Protein AF-A0A8T6HQ27-F1 (afdb_monomer_lite)

pLDDT: mean 78.11, std 10.65, range [49.34, 91.81]

Structure (mmCIF, N/CA/C/O backbone):
data_AF-A0A8T6HQ27-F1
#
_entry.id   AF-A0A8T6HQ27-F1
#
loop_
_atom_site.group_PDB
_atom_site.id
_atom_site.type_symbol
_atom_site.label_atom_id
_atom_site.label_alt_id
_atom_site.label_comp_id
_atom_site.label_asym_id
_atom_site.label_entity_id
_atom_site.label_seq_id
_atom_site.pdbx_PDB_ins_code
_atom_site.Cartn_x
_atom_site.Cartn_y
_atom_site.Cartn_z
_atom_site.occupancy
_atom_site.B_iso_or_equiv
_atom_site.auth_seq_id
_atom_site.auth_comp_id
_atom_site.auth_asym_id
_atom_site.auth_atom_id
_atom_site.pdbx_PDB_model_num
ATOM 1 N N . MET A 1 1 ? -21.853 -9.079 -4.003 1.00 75.94 1 MET A N 1
ATOM 2 C CA . MET A 1 1 ? -21.116 -10.246 -4.544 1.00 75.94 1 MET A CA 1
ATOM 3 C C . MET A 1 1 ? -21.152 -10.271 -6.070 1.00 75.94 1 MET A C 1
ATOM 5 O O . MET A 1 1 ? -20.088 -10.185 -6.659 1.00 75.94 1 MET A O 1
ATOM 9 N N . LEU A 1 2 ? -22.326 -10.266 -6.717 1.00 83.88 2 LEU A N 1
ATOM 10 C CA . LEU A 1 2 ? -22.429 -10.225 -8.190 1.00 83.88 2 LEU A CA 1
ATOM 11 C C . LEU A 1 2 ? -21.686 -9.041 -8.836 1.00 83.88 2 LEU A C 1
ATOM 13 O O . LEU A 1 2 ? -20.855 -9.259 -9.707 1.00 83.88 2 LEU A O 1
ATOM 17 N N . ALA A 1 3 ? -21.894 -7.813 -8.348 1.00 82.94 3 ALA A N 1
ATOM 18 C CA . ALA A 1 3 ? -21.197 -6.628 -8.869 1.00 82.94 3 ALA A CA 1
ATOM 19 C C . ALA A 1 3 ? -19.661 -6.731 -8.783 1.00 82.94 3 ALA A C 1
ATOM 21 O O . ALA A 1 3 ? -18.954 -6.265 -9.669 1.00 82.94 3 ALA A O 1
ATOM 22 N N . PHE A 1 4 ? -19.146 -7.387 -7.740 1.00 85.06 4 PHE A N 1
ATOM 23 C CA . PHE A 1 4 ? -17.710 -7.594 -7.561 1.00 85.06 4 PHE A CA 1
ATOM 24 C C . PHE A 1 4 ? -17.155 -8.595 -8.581 1.00 85.06 4 PHE A C 1
ATOM 26 O O . PHE A 1 4 ? -16.134 -8.330 -9.205 1.00 85.06 4 PHE A O 1
ATOM 33 N N . ILE A 1 5 ? -17.860 -9.710 -8.799 1.00 91.00 5 ILE A N 1
ATOM 34 C CA . ILE A 1 5 ? -17.469 -10.730 -9.783 1.00 91.00 5 ILE A CA 1
ATOM 35 C C . ILE A 1 5 ? -17.500 -10.149 -11.199 1.00 91.00 5 ILE A C 1
ATOM 37 O O . ILE A 1 5 ? -16.541 -10.315 -11.948 1.00 91.00 5 ILE A O 1
ATOM 41 N N . VAL A 1 6 ? -18.569 -9.427 -11.546 1.00 91.50 6 VAL A N 1
ATOM 42 C CA . VAL A 1 6 ? -18.704 -8.778 -12.857 1.00 91.50 6 VAL A CA 1
ATOM 43 C C . VAL A 1 6 ? -17.615 -7.725 -13.056 1.00 91.50 6 VAL A C 1
ATOM 45 O O . VAL A 1 6 ? -16.996 -7.697 -14.114 1.00 91.50 6 VAL A O 1
ATOM 48 N N . GLY A 1 7 ? -17.322 -6.909 -12.038 1.00 86.62 7 GLY A N 1
ATOM 49 C CA . GLY A 1 7 ? -16.258 -5.905 -12.106 1.00 86.62 7 GLY A CA 1
ATOM 50 C C . GLY A 1 7 ? -14.871 -6.518 -12.303 1.00 86.62 7 GLY A C 1
ATOM 51 O O . GLY A 1 7 ? -14.097 -6.040 -13.130 1.00 86.62 7 GLY A O 1
ATOM 52 N N . ILE A 1 8 ? -14.575 -7.616 -11.604 1.00 89.06 8 ILE A N 1
ATOM 53 C CA . ILE A 1 8 ? -13.333 -8.370 -11.804 1.00 89.06 8 ILE A CA 1
ATOM 54 C C . ILE A 1 8 ? -13.265 -8.908 -13.232 1.00 89.06 8 ILE A C 1
ATOM 56 O O . ILE A 1 8 ? -12.286 -8.650 -13.927 1.00 89.06 8 ILE A O 1
ATOM 60 N N . ALA A 1 9 ? -14.300 -9.617 -13.687 1.00 90.75 9 ALA A N 1
ATOM 61 C CA . ALA A 1 9 ? -14.320 -10.207 -15.022 1.00 90.75 9 ALA A CA 1
ATOM 62 C C . ALA A 1 9 ? -14.156 -9.141 -16.119 1.00 90.75 9 ALA A C 1
ATOM 64 O O . ALA A 1 9 ? -13.338 -9.312 -17.020 1.00 90.75 9 ALA A O 1
ATOM 65 N N . ALA A 1 10 ? -14.863 -8.013 -16.002 1.00 88.50 10 ALA A N 1
ATOM 66 C CA . ALA A 1 10 ? -14.743 -6.889 -16.924 1.00 88.50 10 ALA A CA 1
ATOM 67 C C . ALA A 1 10 ? -13.323 -6.304 -16.934 1.00 88.50 10 ALA A C 1
ATOM 69 O O . ALA A 1 10 ? -12.775 -6.069 -18.005 1.00 88.50 10 ALA A O 1
ATOM 70 N N . SER A 1 11 ? -12.694 -6.128 -15.767 1.00 85.25 11 SER A N 1
ATOM 71 C CA . SER A 1 11 ? -11.312 -5.639 -15.671 1.00 85.25 11 SER A CA 1
ATOM 72 C C . SER A 1 11 ? -10.319 -6.572 -16.378 1.00 85.25 11 SER A C 1
ATOM 74 O O . SER A 1 11 ? -9.511 -6.119 -17.189 1.00 85.25 11 SER A O 1
ATOM 76 N N . PHE A 1 12 ? -10.434 -7.886 -16.150 1.00 86.50 12 PHE A N 1
ATOM 77 C CA . PHE A 1 12 ? -9.594 -8.895 -16.805 1.00 86.50 12 PHE A CA 1
ATOM 78 C C . PHE A 1 12 ? -9.782 -8.933 -18.326 1.00 86.50 12 PHE A C 1
ATOM 80 O O . PHE A 1 12 ? -8.807 -9.041 -19.066 1.00 86.50 12 PHE A O 1
ATOM 87 N N . ILE A 1 13 ? -11.018 -8.832 -18.810 1.00 90.12 13 ILE A N 1
ATOM 88 C CA . ILE A 1 13 ? -11.290 -8.832 -20.252 1.00 90.12 13 ILE A CA 1
ATOM 89 C C . ILE A 1 13 ? -10.753 -7.548 -20.891 1.00 90.12 13 ILE A C 1
ATOM 91 O O . ILE A 1 13 ? -10.069 -7.616 -21.912 1.00 90.12 13 ILE A O 1
ATOM 95 N N . SER A 1 14 ? -10.994 -6.392 -20.269 1.00 84.25 14 SER A N 1
ATOM 96 C CA . SER A 1 14 ? -10.539 -5.094 -20.773 1.00 84.25 14 SER A CA 1
ATOM 97 C C . SER A 1 14 ? -9.019 -5.009 -20.862 1.00 84.25 14 SER A C 1
ATOM 99 O O . SER A 1 14 ? -8.500 -4.575 -21.889 1.00 84.25 14 SER A O 1
ATOM 101 N N . ILE A 1 15 ? -8.284 -5.463 -19.838 1.00 82.44 15 ILE A N 1
ATOM 102 C CA . ILE A 1 15 ? -6.815 -5.403 -19.867 1.00 82.44 15 ILE A CA 1
ATOM 103 C C . ILE A 1 15 ? -6.235 -6.287 -20.978 1.00 82.44 15 ILE A C 1
ATOM 105 O O . ILE A 1 15 ? -5.291 -5.879 -21.649 1.00 82.44 15 ILE A O 1
ATOM 109 N N . ILE A 1 16 ? -6.827 -7.462 -21.220 1.00 85.25 16 ILE A N 1
ATOM 110 C CA . ILE A 1 16 ? -6.417 -8.359 -22.305 1.00 85.25 16 ILE A CA 1
ATOM 111 C C . ILE A 1 16 ? -6.733 -7.717 -23.659 1.00 85.25 16 ILE A C 1
ATOM 113 O O . ILE A 1 16 ? -5.846 -7.617 -24.503 1.00 85.25 16 ILE A O 1
ATOM 117 N N . TYR A 1 17 ? -7.962 -7.237 -23.857 1.00 86.69 17 TYR A N 1
ATOM 118 C CA . TYR A 1 17 ? -8.392 -6.613 -25.109 1.00 86.69 17 TYR A CA 1
ATOM 119 C C . TYR A 1 17 ? -7.484 -5.444 -25.510 1.00 86.69 17 TYR A C 1
ATOM 121 O O . TYR A 1 17 ? -6.962 -5.403 -26.625 1.00 86.69 17 TYR A O 1
ATOM 129 N N . ILE A 1 18 ? -7.235 -4.528 -24.574 1.00 81.31 18 ILE A N 1
ATOM 130 C CA . ILE A 1 18 ? -6.413 -3.343 -24.817 1.00 81.31 18 ILE A CA 1
ATOM 131 C C . ILE A 1 18 ? -4.952 -3.745 -25.086 1.00 81.31 18 ILE A C 1
ATOM 133 O O . ILE A 1 18 ? -4.335 -3.210 -26.009 1.00 81.31 18 ILE A O 1
ATOM 137 N N . ALA A 1 19 ? -4.405 -4.721 -24.349 1.00 80.06 19 ALA A N 1
ATOM 138 C CA . ALA A 1 19 ? -3.043 -5.215 -24.564 1.00 80.06 19 ALA A CA 1
ATOM 139 C C . ALA A 1 19 ? -2.845 -5.859 -25.945 1.00 80.06 19 ALA A C 1
ATOM 141 O O . ALA A 1 19 ? -1.777 -5.699 -26.540 1.00 80.06 19 ALA A O 1
ATOM 142 N N . TYR A 1 20 ? -3.855 -6.556 -26.470 1.00 82.25 20 TYR A N 1
ATOM 143 C CA . TYR A 1 20 ? -3.806 -7.117 -27.822 1.00 82.25 20 TYR A CA 1
ATOM 144 C C . TYR A 1 20 ? -3.973 -6.051 -28.908 1.00 82.25 20 TYR A C 1
ATOM 146 O O . TYR A 1 20 ? -3.326 -6.151 -29.946 1.00 82.25 20 TYR A O 1
ATOM 154 N N . HIS A 1 21 ? -4.812 -5.037 -28.683 1.00 82.56 21 HIS A N 1
ATOM 155 C CA . HIS A 1 21 ? -5.116 -4.037 -29.708 1.00 82.56 21 HIS A CA 1
ATOM 156 C C . HIS A 1 21 ? -4.021 -2.973 -29.860 1.00 82.56 21 HIS A C 1
ATOM 158 O O . HIS A 1 21 ? -3.607 -2.671 -30.975 1.00 82.56 21 HIS A O 1
ATOM 164 N N . TYR A 1 22 ? -3.515 -2.436 -28.747 1.00 76.62 22 TYR A N 1
ATOM 165 C CA . TYR A 1 22 ? -2.513 -1.361 -28.753 1.00 76.62 22 TYR A CA 1
ATOM 166 C C . TYR A 1 22 ? -1.072 -1.870 -28.600 1.00 76.62 22 TYR A C 1
ATOM 168 O O . TYR A 1 22 ? -0.123 -1.093 -28.698 1.00 76.62 22 TYR A O 1
ATOM 176 N N . GLY A 1 23 ? -0.897 -3.177 -28.385 1.00 71.25 23 GLY A N 1
ATOM 177 C CA . GLY A 1 23 ? 0.377 -3.792 -28.033 1.00 71.25 23 GLY A CA 1
ATOM 178 C C . GLY A 1 23 ? 0.723 -3.522 -26.569 1.00 71.25 23 GLY A C 1
ATOM 179 O O . GLY A 1 23 ? 0.963 -2.383 -26.176 1.00 71.25 23 GLY A O 1
ATOM 180 N N . GLY A 1 24 ? 0.783 -4.580 -25.754 1.00 67.56 24 GLY A N 1
ATOM 181 C CA . GLY A 1 24 ? 0.976 -4.506 -24.299 1.00 67.56 24 GLY A CA 1
ATOM 182 C C . GLY A 1 24 ? 2.076 -3.536 -23.845 1.00 67.56 24 GLY A C 1
ATOM 183 O O . GLY A 1 24 ? 1.886 -2.801 -22.884 1.00 67.56 24 GLY A O 1
ATOM 184 N N . GLN A 1 25 ? 3.201 -3.472 -24.562 1.00 66.00 25 GLN A N 1
ATOM 185 C CA . GLN A 1 25 ? 4.330 -2.604 -24.203 1.00 66.00 25 GLN A CA 1
ATOM 186 C C . GLN A 1 25 ? 4.083 -1.106 -24.453 1.00 66.00 25 GLN A C 1
ATOM 188 O O . GLN A 1 25 ? 4.657 -0.282 -23.744 1.00 66.00 25 GLN A O 1
ATOM 193 N N . ASN A 1 26 ? 3.206 -0.738 -25.393 1.00 68.50 26 ASN A N 1
ATOM 194 C CA . ASN A 1 26 ? 2.882 0.664 -25.694 1.00 68.50 26 ASN A CA 1
ATOM 195 C C . ASN A 1 26 ? 1.954 1.294 -24.647 1.00 68.50 26 ASN A C 1
ATOM 197 O O . ASN A 1 26 ? 1.838 2.514 -24.563 1.00 68.50 26 ASN A O 1
ATOM 201 N N . LEU A 1 27 ? 1.302 0.465 -23.829 1.00 66.94 27 LEU A N 1
ATOM 202 C CA . LEU A 1 27 ? 0.374 0.908 -22.792 1.00 66.94 27 LEU A CA 1
ATOM 203 C C . LEU A 1 27 ? 1.063 1.552 -21.591 1.00 66.94 27 LEU A C 1
ATOM 205 O O . LEU A 1 27 ? 0.392 2.206 -20.803 1.00 66.94 27 LEU A O 1
ATOM 209 N N . HIS A 1 28 ? 2.374 1.345 -21.416 1.00 65.69 28 HIS A N 1
ATOM 210 C CA . HIS A 1 28 ? 3.147 1.832 -20.263 1.00 65.69 28 HIS A CA 1
ATOM 211 C C . HIS A 1 28 ? 2.544 1.469 -18.885 1.00 65.69 28 HIS A C 1
ATOM 213 O O . HIS A 1 28 ? 2.945 2.010 -17.857 1.00 65.69 28 HIS A O 1
ATOM 219 N N . LEU A 1 29 ? 1.605 0.518 -18.838 1.00 67.06 29 LEU A N 1
ATOM 220 C CA . LEU A 1 29 ? 0.973 0.044 -17.612 1.00 67.06 29 LEU A CA 1
ATOM 221 C C . LEU A 1 29 ? 1.929 -0.885 -16.861 1.00 67.06 29 LEU A C 1
ATOM 223 O O . LEU A 1 29 ? 2.647 -1.675 -17.472 1.00 67.06 29 LEU A O 1
ATOM 227 N N . ALA A 1 30 ? 1.898 -0.849 -15.526 1.00 62.06 30 ALA A N 1
ATOM 228 C CA . ALA A 1 30 ? 2.798 -1.622 -14.663 1.00 62.06 30 ALA A CA 1
ATOM 229 C C . ALA A 1 30 ? 2.963 -3.124 -15.022 1.00 62.06 30 ALA A C 1
ATOM 231 O O . ALA A 1 30 ? 4.080 -3.624 -14.898 1.00 62.06 30 ALA A O 1
ATOM 232 N N . PRO A 1 31 ? 1.938 -3.865 -15.500 1.00 63.59 31 PRO A N 1
ATOM 233 C CA . PRO A 1 31 ? 2.106 -5.271 -15.889 1.00 63.59 31 PRO A CA 1
ATOM 234 C C . PRO A 1 31 ? 2.933 -5.486 -17.167 1.00 63.59 31 PRO A C 1
ATOM 236 O O . PRO A 1 31 ? 3.506 -6.560 -17.344 1.00 63.59 31 PRO A O 1
ATOM 239 N N . PHE A 1 32 ? 2.981 -4.489 -18.054 1.00 64.88 32 PHE A N 1
ATOM 240 C CA . PHE A 1 32 ? 3.573 -4.590 -19.394 1.00 64.88 32 PHE A CA 1
ATOM 241 C C . PHE A 1 32 ? 4.702 -3.579 -19.650 1.00 64.88 32 PHE A C 1
ATOM 243 O O . PHE A 1 32 ? 5.312 -3.587 -20.719 1.00 64.88 32 PHE A O 1
ATOM 250 N N . SER A 1 33 ? 4.983 -2.717 -18.674 1.00 67.00 33 SER A N 1
ATOM 251 C CA . SER A 1 33 ? 6.070 -1.746 -18.712 1.00 67.00 33 SER A CA 1
ATOM 252 C C . SER A 1 33 ? 7.437 -2.433 -18.684 1.00 67.00 33 SER A C 1
ATOM 254 O O . SER A 1 33 ? 7.620 -3.499 -18.103 1.00 67.00 33 SER A O 1
ATOM 256 N N . SER A 1 34 ? 8.442 -1.795 -19.276 1.00 61.59 34 SER A N 1
ATOM 257 C CA . SER A 1 34 ? 9.828 -2.270 -19.268 1.00 61.59 34 SER A CA 1
ATOM 258 C C . SER A 1 34 ? 10.474 -2.268 -17.875 1.00 61.59 34 SER A C 1
ATOM 260 O O . SER A 1 34 ? 11.473 -2.960 -17.677 1.00 61.59 34 SER A O 1
ATOM 262 N N . SER A 1 35 ? 9.911 -1.523 -16.916 1.00 61.38 35 SER A N 1
ATOM 263 C CA . SER A 1 35 ? 10.416 -1.370 -15.543 1.00 61.38 35 SER A CA 1
ATOM 264 C C . SER A 1 35 ? 9.690 -2.224 -14.493 1.00 61.38 35 SER A C 1
ATOM 266 O O . SER A 1 35 ? 10.112 -2.262 -13.335 1.00 61.38 35 SER A O 1
ATOM 268 N N . ALA A 1 36 ? 8.614 -2.919 -14.872 1.00 61.25 36 ALA A N 1
ATOM 269 C CA . ALA A 1 36 ? 7.773 -3.706 -13.972 1.00 61.25 36 ALA A CA 1
ATOM 270 C C . ALA A 1 36 ? 7.203 -4.953 -14.683 1.00 61.25 36 ALA A C 1
ATOM 272 O O . ALA A 1 36 ? 7.419 -5.163 -15.873 1.00 61.25 36 ALA A O 1
ATOM 273 N N . GLY A 1 37 ? 6.542 -5.845 -13.941 1.00 71.06 37 GLY A N 1
ATOM 274 C CA . GLY A 1 37 ? 5.971 -7.069 -14.512 1.00 71.06 37 GLY A CA 1
ATOM 275 C C . GLY A 1 37 ? 7.008 -8.069 -15.065 1.00 71.06 37 GLY A C 1
ATOM 276 O O . GLY A 1 37 ? 8.204 -7.961 -14.779 1.00 71.06 37 GLY A O 1
ATOM 277 N N . PRO A 1 38 ? 6.569 -9.067 -15.858 1.00 69.19 38 PRO A N 1
ATOM 278 C CA . PRO A 1 38 ? 7.432 -10.146 -16.348 1.00 69.19 38 PRO A CA 1
ATOM 279 C C . PRO A 1 38 ? 8.601 -9.652 -17.207 1.00 69.19 38 PRO A C 1
ATOM 281 O O . PRO A 1 38 ? 9.699 -10.200 -17.130 1.00 69.19 38 PRO A O 1
ATOM 284 N N . VAL A 1 39 ? 8.380 -8.592 -17.993 1.00 72.69 39 VAL A N 1
ATOM 285 C CA . VAL A 1 39 ? 9.400 -7.989 -18.864 1.00 72.69 39 VAL A CA 1
ATOM 286 C C . VAL A 1 39 ? 10.463 -7.272 -18.034 1.00 72.69 39 VAL A C 1
ATOM 288 O O . VAL A 1 39 ? 11.651 -7.475 -18.274 1.00 72.69 39 VAL A O 1
ATOM 291 N N . GLY A 1 40 ? 10.064 -6.490 -17.025 1.00 74.31 40 GLY A N 1
ATOM 292 C CA . GLY A 1 40 ? 10.997 -5.847 -16.099 1.00 74.31 40 GLY A CA 1
ATOM 293 C C . GLY A 1 40 ? 11.832 -6.856 -15.311 1.00 74.31 40 GLY A C 1
ATOM 294 O O . GLY A 1 40 ? 13.048 -6.704 -15.224 1.00 74.31 40 GLY A O 1
ATOM 295 N N . SER A 1 41 ? 11.217 -7.930 -14.807 1.00 75.31 41 SER A N 1
ATOM 296 C CA . SER A 1 41 ? 11.938 -9.017 -14.129 1.00 75.31 41 SER A CA 1
ATOM 297 C C . SER A 1 41 ? 12.900 -9.749 -15.064 1.00 75.31 41 SER A C 1
ATOM 299 O O . SER A 1 41 ? 14.048 -9.980 -14.691 1.00 75.31 41 SER A O 1
ATOM 301 N N . TYR A 1 42 ? 12.475 -10.068 -16.290 1.00 79.44 42 TYR A N 1
ATOM 302 C CA . TYR A 1 42 ? 13.342 -10.682 -17.296 1.00 79.44 42 TYR 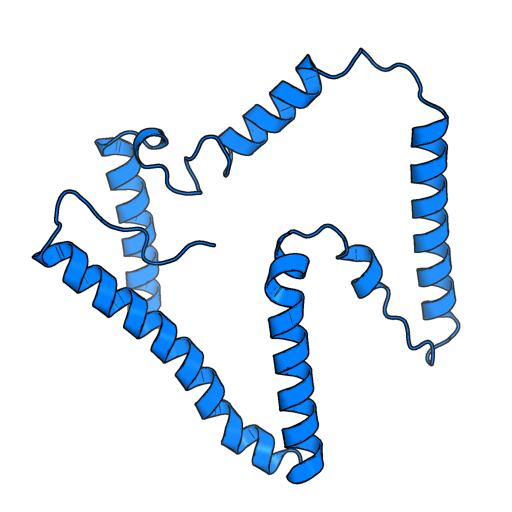A CA 1
ATOM 303 C C . TYR A 1 42 ? 14.526 -9.776 -17.650 1.00 79.44 42 TYR A C 1
ATOM 305 O O . TYR A 1 42 ? 15.664 -10.237 -17.689 1.00 79.44 42 TYR A O 1
ATOM 313 N N . ASN A 1 43 ? 14.282 -8.480 -17.851 1.00 81.38 43 ASN A N 1
ATOM 314 C CA . ASN A 1 43 ? 15.324 -7.502 -18.145 1.00 81.38 43 ASN A CA 1
ATOM 315 C C . ASN A 1 43 ? 16.284 -7.307 -16.970 1.00 81.38 43 ASN A C 1
ATOM 317 O O . ASN A 1 43 ? 17.485 -7.203 -17.205 1.00 81.38 43 ASN A O 1
ATOM 321 N N . ALA A 1 44 ? 15.781 -7.294 -15.732 1.00 79.19 44 ALA A N 1
ATOM 322 C CA . ALA A 1 44 ? 16.601 -7.228 -14.528 1.00 79.19 44 ALA A CA 1
ATOM 323 C C . ALA A 1 44 ? 17.535 -8.441 -14.451 1.00 79.19 44 ALA A C 1
ATOM 325 O O . ALA A 1 44 ? 18.750 -8.261 -14.459 1.00 79.19 44 ALA A O 1
ATOM 326 N N . ILE A 1 45 ? 16.982 -9.657 -14.542 1.00 80.38 45 ILE A N 1
ATOM 327 C CA . ILE A 1 45 ? 17.747 -10.912 -14.540 1.00 80.38 45 ILE A CA 1
ATOM 328 C C . ILE A 1 45 ? 18.762 -10.933 -15.685 1.00 80.38 45 ILE A C 1
ATOM 330 O O . ILE A 1 45 ? 19.933 -11.231 -15.474 1.00 80.38 45 ILE A O 1
ATOM 334 N N . ARG A 1 46 ? 18.347 -10.576 -16.905 1.00 81.50 46 ARG A N 1
ATOM 335 C CA . ARG A 1 46 ? 19.242 -10.484 -18.062 1.00 81.50 46 ARG A CA 1
ATOM 336 C C . ARG A 1 46 ? 20.372 -9.490 -17.805 1.00 81.50 46 ARG A C 1
ATOM 338 O O . ARG A 1 46 ? 21.516 -9.785 -18.130 1.00 81.50 46 ARG A O 1
ATOM 345 N N . SER A 1 47 ? 20.066 -8.322 -17.246 1.00 80.75 47 SER A N 1
ATOM 346 C CA . SER A 1 47 ? 21.069 -7.301 -16.952 1.00 80.75 47 SER A CA 1
ATOM 347 C C . SER A 1 47 ? 22.030 -7.742 -15.854 1.00 80.75 47 SER A C 1
ATOM 349 O O . SER A 1 47 ? 23.219 -7.475 -15.974 1.00 80.75 47 SER A O 1
ATOM 351 N N . ASP A 1 48 ? 21.548 -8.477 -14.856 1.00 78.69 48 ASP A N 1
ATOM 352 C CA . ASP A 1 48 ? 22.371 -9.028 -13.786 1.00 78.69 48 ASP A CA 1
ATOM 353 C C . ASP A 1 48 ? 23.274 -10.143 -14.316 1.00 78.69 48 ASP A C 1
ATOM 355 O O . ASP A 1 48 ? 24.449 -10.176 -13.982 1.00 78.69 48 ASP A O 1
ATOM 359 N N . ILE A 1 49 ? 22.782 -10.997 -15.219 1.00 77.75 49 ILE A N 1
ATOM 360 C CA . ILE A 1 49 ? 23.587 -12.041 -15.874 1.00 77.75 49 ILE A CA 1
ATOM 361 C C . ILE A 1 49 ? 24.663 -11.431 -16.779 1.00 77.75 49 ILE A C 1
ATOM 363 O O . ILE A 1 49 ? 25.790 -11.915 -16.801 1.00 77.75 49 ILE A O 1
ATOM 367 N N . LEU A 1 50 ? 24.326 -10.385 -17.541 1.00 81.00 50 LEU A N 1
ATOM 368 C CA . LEU A 1 50 ? 25.257 -9.745 -18.475 1.00 81.00 50 LEU A CA 1
ATOM 369 C C . LEU A 1 50 ? 26.277 -8.833 -17.778 1.00 81.00 50 LEU A C 1
ATOM 371 O O . LEU A 1 50 ? 27.366 -8.644 -18.311 1.00 81.00 50 LEU A O 1
ATOM 375 N N . ARG A 1 51 ? 25.926 -8.248 -16.624 1.00 71.25 51 ARG A N 1
ATOM 376 C CA . ARG A 1 51 ? 26.816 -7.397 -15.812 1.00 71.25 51 ARG A CA 1
ATOM 377 C C . ARG A 1 51 ? 27.562 -8.164 -14.728 1.00 71.25 51 ARG A C 1
ATOM 379 O O . ARG A 1 51 ? 28.502 -7.618 -14.160 1.00 71.25 51 ARG A O 1
ATOM 386 N N . ALA A 1 52 ? 27.139 -9.381 -14.398 1.00 63.66 52 ALA A N 1
ATOM 387 C CA . ALA A 1 52 ? 27.879 -10.224 -13.481 1.00 63.66 52 ALA A CA 1
ATOM 388 C C . ALA A 1 52 ? 29.189 -10.642 -14.148 1.00 63.66 52 ALA A C 1
ATOM 390 O O . ALA A 1 52 ? 29.210 -11.506 -15.027 1.00 63.66 52 ALA A O 1
ATOM 391 N N . ASP A 1 53 ? 30.296 -10.068 -13.680 1.00 61.69 53 ASP A N 1
ATOM 392 C CA . ASP A 1 53 ? 31.599 -10.699 -13.837 1.00 61.69 53 ASP A CA 1
ATOM 393 C C . ASP A 1 53 ? 31.474 -12.139 -13.325 1.00 61.69 53 ASP A C 1
ATOM 395 O O . ASP A 1 53 ? 31.071 -12.372 -12.180 1.00 61.69 53 ASP A O 1
ATOM 399 N N . ARG A 1 54 ? 31.719 -13.114 -14.212 1.00 59.06 54 ARG A N 1
ATOM 400 C CA . ARG A 1 54 ? 31.551 -14.550 -13.945 1.00 59.06 54 ARG A CA 1
ATOM 401 C C . ARG A 1 54 ? 32.138 -14.915 -12.584 1.00 59.06 54 ARG A C 1
ATOM 403 O O . ARG A 1 54 ? 33.354 -14.948 -12.449 1.00 59.06 54 ARG A O 1
ATOM 410 N N . THR A 1 55 ? 31.264 -15.216 -11.621 1.00 61.25 55 THR A N 1
ATOM 411 C CA . THR A 1 55 ? 31.535 -16.008 -10.407 1.00 61.25 55 THR A CA 1
ATOM 412 C C . THR A 1 55 ? 32.955 -15.866 -9.849 1.00 61.25 55 THR A C 1
ATOM 414 O O . THR A 1 55 ? 33.641 -16.866 -9.633 1.00 61.25 55 THR A O 1
ATOM 417 N N . VAL A 1 56 ? 33.416 -14.638 -9.607 1.00 62.41 56 VAL A N 1
ATOM 418 C CA . VAL A 1 56 ? 34.572 -14.444 -8.733 1.00 62.41 56 VAL A CA 1
ATOM 419 C C . VAL A 1 56 ? 34.039 -14.618 -7.321 1.00 62.41 56 VAL A C 1
ATOM 421 O O . VAL A 1 56 ? 33.130 -13.904 -6.897 1.00 62.41 56 VAL A O 1
ATOM 424 N N . PHE A 1 57 ? 34.540 -15.634 -6.625 1.00 67.94 57 PHE A N 1
ATOM 425 C CA . PHE A 1 57 ? 34.223 -15.846 -5.222 1.00 67.94 57 PHE A CA 1
ATOM 426 C C . PHE A 1 57 ? 34.628 -14.586 -4.453 1.00 67.94 57 PHE A C 1
ATOM 428 O O . PHE A 1 57 ? 35.813 -14.280 -4.363 1.00 67.94 57 PHE A O 1
ATOM 435 N N . ASP A 1 58 ? 33.638 -13.840 -3.963 1.00 76.06 58 ASP A N 1
ATOM 436 C CA . ASP A 1 58 ? 33.830 -12.622 -3.182 1.00 76.06 58 ASP A CA 1
ATOM 437 C C . ASP A 1 58 ? 33.652 -12.969 -1.695 1.00 76.06 58 ASP A C 1
ATOM 439 O O . ASP A 1 58 ? 32.516 -13.144 -1.226 1.00 76.06 58 ASP A O 1
ATOM 443 N N . PRO A 1 59 ? 34.755 -13.093 -0.932 1.00 80.12 59 PRO A N 1
ATOM 444 C CA . PRO A 1 59 ? 34.691 -13.447 0.479 1.00 80.12 59 PRO A CA 1
ATOM 445 C C . PRO A 1 59 ? 33.910 -12.414 1.298 1.00 80.12 59 PRO A C 1
ATOM 447 O O . PRO A 1 59 ? 33.258 -12.781 2.275 1.00 80.12 59 PRO A O 1
ATOM 450 N N . ALA A 1 60 ? 33.917 -11.138 0.894 1.00 81.31 60 ALA A N 1
ATOM 451 C CA . ALA A 1 60 ? 33.216 -10.078 1.610 1.00 81.31 60 ALA A CA 1
ATOM 452 C C . ALA A 1 60 ? 31.696 -10.259 1.513 1.00 81.31 60 ALA A C 1
ATOM 454 O O . ALA A 1 60 ? 30.997 -10.176 2.524 1.00 81.31 60 ALA A O 1
ATOM 455 N N . LYS A 1 61 ? 31.178 -10.605 0.326 1.00 79.19 61 LYS A N 1
ATOM 456 C CA . LYS A 1 61 ? 29.754 -10.942 0.157 1.00 79.19 61 LYS A CA 1
ATOM 457 C C . LYS A 1 61 ? 29.371 -12.163 0.984 1.00 79.19 61 LYS A C 1
ATOM 459 O O . LYS A 1 61 ? 28.345 -12.133 1.658 1.00 79.19 61 LYS A O 1
ATOM 464 N N . MET A 1 62 ? 30.191 -13.213 0.981 1.00 81.44 62 MET A N 1
ATOM 465 C CA . MET A 1 62 ? 29.908 -14.427 1.752 1.00 81.44 62 MET A CA 1
ATOM 466 C C . MET A 1 62 ? 29.856 -14.156 3.262 1.00 81.44 62 MET A C 1
ATOM 468 O O . MET A 1 62 ? 28.958 -14.653 3.940 1.00 81.44 62 MET A O 1
ATOM 472 N N . ILE A 1 63 ? 30.755 -13.314 3.781 1.00 86.44 63 ILE A N 1
ATOM 473 C CA . ILE A 1 63 ? 30.737 -12.883 5.185 1.00 86.44 63 ILE A CA 1
ATOM 474 C C . ILE A 1 63 ? 29.439 -12.136 5.510 1.00 86.44 63 ILE A C 1
ATOM 476 O O . ILE A 1 63 ? 28.815 -12.434 6.524 1.00 86.44 63 ILE A O 1
ATOM 480 N N . ILE A 1 64 ? 28.989 -11.218 4.649 1.00 84.62 64 ILE A N 1
ATOM 481 C CA . ILE A 1 64 ? 27.734 -1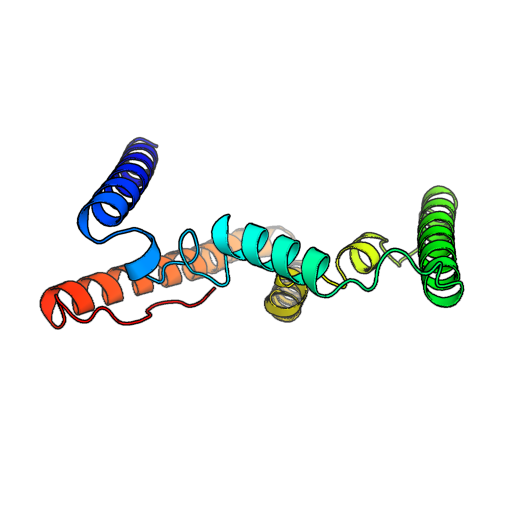0.476 4.859 1.00 84.62 64 ILE A CA 1
ATOM 482 C C . ILE A 1 64 ? 26.529 -11.428 4.896 1.00 84.62 64 ILE A C 1
ATOM 484 O O . ILE A 1 64 ? 25.693 -11.319 5.793 1.00 84.62 64 ILE A O 1
ATOM 488 N N . TRP A 1 65 ? 26.456 -12.394 3.976 1.00 84.12 65 TRP A N 1
ATOM 489 C CA . TRP A 1 65 ? 25.391 -13.404 3.966 1.00 84.12 65 TRP A CA 1
ATOM 490 C C . TRP A 1 65 ? 25.396 -14.271 5.229 1.00 84.12 65 TRP A C 1
ATOM 492 O O . TRP A 1 65 ? 24.340 -14.501 5.822 1.00 84.12 65 TRP A O 1
ATOM 502 N N . LEU A 1 66 ? 26.573 -14.715 5.679 1.00 87.62 66 LEU A N 1
ATOM 503 C CA . LEU A 1 66 ? 26.716 -15.498 6.908 1.00 87.62 66 LEU A CA 1
ATOM 504 C C . LEU A 1 66 ? 26.344 -14.686 8.151 1.00 87.62 66 LEU A C 1
ATOM 506 O O . LEU A 1 66 ? 25.634 -15.196 9.015 1.00 87.62 66 LEU A O 1
ATOM 510 N N . LEU A 1 67 ? 26.764 -13.421 8.231 1.00 88.06 67 LEU A N 1
ATOM 511 C CA . LEU A 1 67 ? 26.395 -12.516 9.319 1.00 88.06 67 LEU A CA 1
ATOM 512 C C . LEU A 1 67 ? 24.885 -12.265 9.352 1.00 88.06 67 LEU A C 1
ATOM 514 O O . LEU A 1 67 ? 24.289 -12.340 10.424 1.00 88.06 67 LEU A O 1
ATOM 518 N N . GLY A 1 68 ? 24.254 -12.035 8.196 1.00 83.94 68 GLY A N 1
ATOM 519 C CA . GLY A 1 68 ? 22.803 -11.872 8.093 1.00 83.94 68 GLY A CA 1
ATOM 520 C C . GLY A 1 68 ? 22.046 -13.130 8.530 1.00 83.94 68 GLY A C 1
ATOM 521 O O . GLY A 1 68 ? 21.107 -13.050 9.325 1.00 83.94 68 GLY A O 1
ATOM 522 N N . GLY A 1 69 ? 22.497 -14.309 8.090 1.00 84.62 69 GLY A N 1
ATOM 523 C CA . GLY A 1 69 ? 21.937 -15.597 8.507 1.00 84.62 69 GLY A CA 1
ATOM 524 C C . GLY A 1 69 ? 22.109 -15.868 10.005 1.00 84.62 69 GLY A C 1
ATOM 525 O O . GLY A 1 69 ? 21.174 -16.327 10.668 1.00 84.62 69 GLY A O 1
ATOM 526 N N . LEU A 1 70 ? 23.272 -15.530 10.567 1.00 87.44 70 LEU A N 1
ATOM 527 C CA . LEU A 1 70 ? 23.558 -15.657 11.995 1.00 87.44 70 LEU A CA 1
ATOM 528 C C . LEU A 1 70 ? 22.699 -14.695 12.819 1.00 87.44 70 LEU A C 1
ATOM 530 O O . LEU A 1 70 ? 22.104 -15.112 13.811 1.00 87.44 70 LEU A O 1
ATOM 534 N N . GLN A 1 71 ? 22.564 -13.441 12.385 1.00 83.88 71 GLN A N 1
ATOM 535 C CA . GLN A 1 71 ? 21.711 -12.445 13.028 1.00 83.88 71 GLN A CA 1
ATOM 536 C C . GLN A 1 71 ? 20.244 -12.893 13.033 1.00 83.88 71 GLN A C 1
ATOM 538 O O . GLN A 1 71 ? 19.603 -12.875 14.083 1.00 83.88 71 GLN A O 1
ATOM 543 N N . ALA A 1 72 ? 19.722 -13.355 11.893 1.00 80.69 72 ALA A N 1
ATOM 544 C CA . ALA A 1 72 ? 18.363 -13.881 11.791 1.00 80.69 72 ALA A CA 1
ATOM 545 C C . ALA A 1 72 ? 18.145 -15.092 12.714 1.00 80.69 72 ALA A C 1
ATOM 547 O O . ALA A 1 72 ? 17.165 -15.138 13.459 1.00 80.69 72 ALA A O 1
ATOM 548 N N . SER A 1 73 ? 19.087 -16.038 12.722 1.00 82.75 73 SER A N 1
ATOM 549 C CA . SER A 1 73 ? 19.029 -17.232 13.575 1.00 82.75 73 SER A CA 1
ATOM 550 C C . SER A 1 73 ? 19.052 -16.873 15.061 1.00 82.75 73 SER A C 1
ATOM 552 O O . SER A 1 73 ? 18.253 -17.395 15.839 1.00 82.75 73 SER A O 1
ATOM 554 N N . LEU A 1 74 ? 19.912 -15.931 15.458 1.00 83.94 74 LEU A N 1
ATOM 555 C CA . LEU A 1 74 ? 20.005 -15.441 16.830 1.00 83.94 74 LEU A CA 1
ATOM 556 C C . LEU A 1 74 ? 18.693 -14.787 17.283 1.00 83.94 74 LEU A C 1
ATOM 558 O O . LEU A 1 74 ? 18.204 -15.080 18.371 1.00 83.94 74 LEU A O 1
ATOM 562 N N . LEU A 1 75 ? 18.080 -13.957 16.438 1.00 78.00 75 LEU A N 1
ATOM 563 C CA . LEU A 1 75 ? 16.796 -13.313 16.731 1.00 78.00 75 LEU A CA 1
ATOM 564 C C . LEU A 1 75 ? 15.656 -14.326 16.878 1.00 78.00 75 LEU A C 1
ATOM 566 O O . LEU A 1 75 ? 14.813 -14.178 17.764 1.00 78.00 75 LEU A O 1
ATOM 570 N N . ILE A 1 76 ? 15.636 -15.370 16.045 1.00 79.06 76 ILE A N 1
ATOM 571 C CA . ILE A 1 76 ? 14.660 -16.463 16.146 1.00 79.06 76 ILE A CA 1
ATOM 572 C C . ILE A 1 76 ? 14.842 -17.219 17.469 1.00 79.06 76 ILE A C 1
ATOM 574 O O . ILE A 1 76 ? 13.862 -17.477 18.169 1.00 79.06 76 ILE A O 1
ATOM 578 N N . LEU A 1 77 ? 16.083 -17.533 17.848 1.00 82.00 77 LEU A N 1
ATOM 579 C CA . LEU A 1 77 ? 16.386 -18.223 19.103 1.00 82.00 77 LEU A CA 1
ATOM 580 C C . LEU A 1 77 ? 16.009 -17.385 20.329 1.00 82.00 77 LEU A C 1
ATOM 582 O O . LEU A 1 77 ? 15.369 -17.903 21.246 1.00 82.00 77 LEU A O 1
ATOM 586 N N . LEU A 1 78 ? 16.349 -16.095 20.332 1.00 77.50 78 LEU A N 1
ATOM 587 C CA . LEU A 1 78 ? 16.009 -15.170 21.415 1.00 77.50 78 LEU A CA 1
ATOM 588 C C . LEU A 1 78 ? 14.493 -15.017 21.554 1.00 77.50 78 LEU A C 1
ATOM 590 O O . LEU A 1 78 ? 13.982 -15.094 22.668 1.00 77.50 78 LEU A O 1
ATOM 594 N N . ARG A 1 79 ? 13.756 -14.911 20.442 1.00 71.00 79 ARG A N 1
ATOM 595 C CA . ARG A 1 79 ? 12.287 -14.875 20.461 1.00 71.00 79 ARG A CA 1
ATOM 596 C C . ARG A 1 79 ? 11.670 -16.169 20.991 1.00 71.00 79 ARG A C 1
ATOM 598 O O . ARG A 1 79 ? 10.698 -16.108 21.735 1.00 71.00 79 ARG A O 1
ATOM 605 N N . ASN A 1 80 ? 12.215 -17.327 20.623 1.00 73.94 80 ASN A N 1
ATOM 606 C CA . ASN A 1 80 ? 11.697 -18.618 21.085 1.00 73.94 80 ASN A CA 1
ATOM 607 C C . ASN A 1 80 ? 11.986 -18.871 22.573 1.00 73.94 80 ASN A C 1
ATOM 609 O O . ASN A 1 80 ? 11.238 -19.597 23.222 1.00 73.94 80 ASN A O 1
ATOM 613 N N . ARG A 1 81 ? 13.067 -18.299 23.118 1.00 76.50 81 ARG A N 1
ATOM 614 C CA . ARG A 1 81 ? 13.465 -18.474 24.524 1.00 76.50 81 ARG A CA 1
ATOM 615 C C . ARG A 1 81 ? 12.922 -17.394 25.459 1.00 76.50 81 ARG A C 1
ATOM 617 O O . ARG A 1 81 ? 12.770 -17.670 26.644 1.00 76.50 81 ARG A O 1
ATOM 624 N N . LEU A 1 82 ? 12.640 -16.192 24.955 1.00 76.62 82 LEU A N 1
ATOM 625 C CA . LEU A 1 82 ? 12.280 -15.022 25.759 1.00 76.62 82 LEU A CA 1
ATOM 626 C C . LEU A 1 82 ? 10.947 -14.445 25.247 1.00 76.62 82 LEU A C 1
ATOM 628 O O . LEU A 1 82 ? 10.940 -13.569 24.380 1.00 76.62 82 LEU A O 1
ATOM 632 N N . PRO A 1 83 ? 9.802 -14.902 25.791 1.00 64.00 83 PRO A N 1
ATOM 633 C CA . PRO A 1 83 ? 8.470 -14.470 25.356 1.00 64.00 83 PRO A CA 1
ATOM 634 C C . PRO A 1 83 ? 8.205 -12.970 25.540 1.00 64.00 83 PRO A C 1
ATOM 636 O O . PRO A 1 83 ? 7.283 -12.431 24.935 1.00 64.00 83 PRO A O 1
ATOM 639 N N . TRP A 1 84 ? 8.998 -12.294 26.380 1.00 71.69 84 TRP A N 1
ATOM 640 C CA . TRP A 1 84 ? 8.875 -10.861 26.660 1.00 71.69 84 TRP A CA 1
ATOM 641 C C . TRP A 1 84 ? 9.696 -9.972 25.714 1.00 71.69 84 TRP A C 1
ATOM 643 O O . TRP A 1 84 ? 9.683 -8.750 25.872 1.00 71.69 84 TRP A O 1
ATOM 653 N N . TRP A 1 85 ? 10.447 -10.547 24.766 1.00 61.88 85 TRP A N 1
ATOM 654 C CA . TRP A 1 85 ? 11.345 -9.775 23.908 1.00 61.88 85 TRP A CA 1
ATOM 655 C C . TRP A 1 85 ? 10.546 -8.811 23.001 1.00 61.88 85 TRP A C 1
ATOM 657 O O . TRP A 1 85 ? 9.737 -9.266 22.190 1.00 61.88 85 TRP A O 1
ATOM 667 N N . PRO A 1 86 ? 10.761 -7.481 23.089 1.00 65.12 86 PRO A N 1
ATOM 668 C CA . PRO A 1 86 ? 9.911 -6.485 22.424 1.00 65.12 86 PRO A CA 1
ATOM 669 C C . PRO A 1 86 ? 10.205 -6.322 20.923 1.00 65.12 86 PRO A C 1
ATOM 671 O O . PRO A 1 86 ? 9.414 -5.733 20.188 1.00 65.12 86 PRO A O 1
ATOM 674 N N . ILE A 1 87 ? 11.350 -6.827 20.455 1.00 63.00 87 ILE A N 1
ATOM 675 C CA . ILE A 1 87 ? 11.789 -6.709 19.059 1.00 63.00 87 ILE A CA 1
ATOM 676 C C . ILE A 1 87 ? 11.191 -7.853 18.241 1.00 63.00 87 ILE A C 1
ATOM 678 O O . ILE A 1 87 ? 11.615 -9.004 18.341 1.00 63.00 87 ILE A O 1
ATOM 682 N N . HIS A 1 88 ? 10.204 -7.528 17.408 1.00 62.66 88 HIS A N 1
ATOM 683 C CA . HIS A 1 88 ? 9.569 -8.501 16.531 1.00 62.66 88 HIS A CA 1
ATOM 684 C C . HIS A 1 88 ? 10.426 -8.732 15.266 1.00 62.66 88 HIS A C 1
ATOM 686 O O . HIS A 1 88 ? 10.662 -7.776 14.523 1.00 62.66 88 HIS A O 1
ATOM 692 N N . PRO A 1 89 ? 10.841 -9.975 14.942 1.00 60.38 89 PRO A N 1
ATOM 693 C CA . PRO A 1 89 ? 11.719 -10.271 13.802 1.00 60.38 89 PRO A CA 1
ATOM 694 C C . PRO A 1 89 ? 11.115 -9.896 12.441 1.00 60.38 89 PRO A C 1
ATOM 696 O O . PRO A 1 89 ? 11.853 -9.714 11.481 1.00 60.38 89 PRO A O 1
ATOM 699 N N . LEU A 1 90 ? 9.794 -9.686 12.358 1.00 60.16 90 LEU A N 1
ATOM 700 C CA . LEU A 1 90 ? 9.160 -9.141 11.147 1.00 60.16 90 LEU A CA 1
ATOM 701 C C . LEU A 1 90 ? 9.749 -7.780 10.743 1.00 60.16 90 LEU A C 1
ATOM 703 O O . LEU A 1 90 ? 9.945 -7.545 9.558 1.00 60.16 90 LEU A O 1
ATOM 707 N N . GLY A 1 91 ? 10.102 -6.910 11.697 1.00 61.56 91 GLY A N 1
ATOM 708 C CA . GLY A 1 91 ? 10.718 -5.616 11.379 1.00 61.56 91 GLY A CA 1
ATOM 709 C C . GLY A 1 91 ? 12.095 -5.738 10.714 1.00 61.56 91 GLY A C 1
ATOM 710 O O . GLY A 1 91 ? 12.501 -4.838 9.988 1.00 61.56 91 GLY A O 1
ATOM 711 N N . LEU A 1 92 ? 12.792 -6.859 10.927 1.00 62.69 92 LEU A N 1
ATOM 712 C CA . LEU A 1 92 ? 14.088 -7.160 10.310 1.00 62.69 92 LEU A CA 1
ATOM 713 C C . LEU A 1 92 ? 13.943 -7.838 8.943 1.00 62.69 92 LEU A C 1
ATOM 715 O O . LEU A 1 92 ? 14.756 -7.599 8.061 1.00 62.69 92 LEU A O 1
ATOM 719 N N . VAL A 1 93 ? 12.882 -8.619 8.730 1.00 62.00 93 VAL A N 1
ATOM 720 C CA . VAL A 1 93 ? 12.623 -9.282 7.439 1.00 62.00 93 VAL A CA 1
ATOM 721 C C . VAL A 1 93 ? 12.100 -8.303 6.378 1.00 62.00 93 VAL A C 1
ATOM 723 O O . VAL A 1 93 ? 12.382 -8.471 5.197 1.00 62.00 93 VAL A O 1
ATOM 726 N N . PHE A 1 94 ? 11.372 -7.255 6.772 1.00 60.41 94 PHE A N 1
ATOM 727 C CA . PHE A 1 94 ? 10.736 -6.325 5.827 1.00 60.41 94 PHE A CA 1
ATOM 728 C C . PHE A 1 94 ? 11.566 -5.077 5.474 1.00 60.41 94 PHE A C 1
ATOM 730 O O . PHE A 1 94 ? 11.047 -4.157 4.837 1.00 60.41 94 PHE A O 1
ATOM 737 N N . GLN A 1 95 ? 12.847 -5.027 5.854 1.00 61.09 95 GLN A N 1
ATOM 738 C CA . GLN A 1 95 ? 13.692 -3.833 5.701 1.00 61.09 95 GLN A CA 1
ATOM 739 C C . GLN A 1 95 ? 13.843 -3.361 4.247 1.00 61.09 95 GLN A C 1
ATOM 741 O O . GLN A 1 95 ? 13.879 -2.156 4.009 1.00 61.09 95 GLN A O 1
ATOM 746 N N . ASP A 1 96 ? 13.863 -4.289 3.285 1.00 62.81 96 ASP A N 1
ATOM 747 C CA . ASP A 1 96 ? 14.068 -3.978 1.860 1.00 62.81 96 ASP A CA 1
ATOM 748 C C . ASP A 1 96 ? 12.826 -4.214 0.982 1.00 62.81 96 ASP A C 1
ATOM 750 O O . ASP A 1 96 ? 12.875 -4.255 -0.247 1.00 62.81 96 ASP A O 1
ATOM 754 N N . THR A 1 97 ? 11.647 -4.345 1.589 1.00 66.00 97 THR A N 1
ATOM 755 C CA . THR A 1 97 ? 10.412 -4.312 0.798 1.00 66.00 97 THR A CA 1
ATOM 756 C C . THR A 1 97 ? 10.056 -2.867 0.468 1.00 66.00 97 THR A C 1
ATOM 758 O O . THR A 1 97 ? 9.738 -2.087 1.367 1.00 66.00 97 THR A O 1
ATOM 761 N N . ARG A 1 98 ? 10.041 -2.511 -0.830 1.00 64.19 98 ARG A N 1
ATOM 762 C CA . ARG A 1 98 ? 9.610 -1.179 -1.316 1.00 64.19 98 ARG A CA 1
ATOM 763 C C . ARG A 1 98 ? 8.300 -0.737 -0.662 1.00 64.19 98 ARG A C 1
ATOM 765 O O . ARG A 1 98 ? 8.197 0.396 -0.206 1.00 64.19 98 ARG A O 1
ATOM 772 N N . GLY A 1 99 ? 7.347 -1.662 -0.535 1.00 65.88 99 GLY A N 1
ATOM 773 C CA . GLY A 1 99 ? 6.066 -1.412 0.123 1.00 65.88 99 GLY A CA 1
ATOM 774 C C . GLY A 1 99 ? 6.214 -0.915 1.562 1.00 65.88 99 GLY A C 1
ATOM 775 O O . GLY A 1 99 ? 5.580 0.068 1.927 1.00 65.88 99 GLY A O 1
ATOM 776 N N . LEU A 1 100 ? 7.093 -1.511 2.376 1.00 68.19 100 LEU A N 1
ATOM 777 C CA . LEU A 1 100 ? 7.267 -1.043 3.750 1.00 68.19 100 LEU A CA 1
ATOM 778 C C . LEU A 1 100 ? 7.820 0.385 3.775 1.00 68.19 100 LEU A C 1
ATOM 780 O O . LEU A 1 100 ? 7.314 1.195 4.541 1.00 68.19 100 LEU A O 1
ATOM 784 N N . ARG A 1 101 ? 8.781 0.740 2.914 1.00 70.12 101 ARG A N 1
ATOM 785 C CA . ARG A 1 101 ? 9.318 2.113 2.855 1.00 70.12 101 ARG A CA 1
ATOM 786 C C . ARG A 1 101 ? 8.235 3.152 2.558 1.00 70.12 101 ARG A C 1
ATOM 788 O O . ARG A 1 101 ? 8.202 4.180 3.227 1.00 70.12 101 ARG A O 1
ATOM 795 N N . PHE A 1 102 ? 7.330 2.871 1.621 1.00 72.69 102 PHE A N 1
ATOM 796 C CA . PHE A 1 102 ? 6.232 3.784 1.290 1.00 72.69 102 PHE A CA 1
ATOM 797 C C . PHE A 1 102 ? 5.133 3.810 2.360 1.00 72.69 102 PHE A C 1
ATOM 799 O O . PHE A 1 102 ? 4.644 4.878 2.720 1.00 72.69 102 PHE A O 1
ATOM 806 N N . TYR A 1 103 ? 4.771 2.655 2.922 1.00 79.94 103 TYR A N 1
ATOM 807 C CA . TYR A 1 103 ? 3.657 2.545 3.868 1.00 79.94 103 TYR A CA 1
ATOM 808 C C . TYR A 1 103 ? 4.063 2.693 5.340 1.00 79.94 103 TYR A C 1
ATOM 810 O O . TYR A 1 103 ? 3.190 2.692 6.204 1.00 79.94 103 TYR A O 1
ATOM 818 N N . SER A 1 104 ? 5.355 2.846 5.659 1.00 80.12 104 SER A N 1
ATOM 819 C CA . SER A 1 104 ? 5.857 2.952 7.042 1.00 80.12 104 SER A CA 1
ATOM 820 C C . SER A 1 104 ? 5.145 4.049 7.829 1.00 80.12 104 SER A C 1
ATOM 822 O O . SER A 1 104 ? 4.706 3.826 8.958 1.00 80.12 104 SER A O 1
ATOM 824 N N . PHE A 1 105 ? 4.970 5.219 7.213 1.00 83.62 105 PHE A N 1
ATOM 825 C CA . PHE A 1 105 ? 4.275 6.338 7.841 1.00 83.62 105 PHE A CA 1
ATOM 826 C C . PHE A 1 105 ? 2.777 6.057 8.023 1.00 83.62 105 PHE A C 1
ATOM 828 O O . PHE A 1 105 ? 2.224 6.302 9.093 1.00 83.62 105 PHE A O 1
ATOM 835 N N . SER A 1 106 ? 2.123 5.468 7.020 1.00 85.38 106 SER A N 1
ATOM 836 C CA . SER A 1 106 ? 0.711 5.072 7.097 1.00 85.38 106 SER A CA 1
ATOM 837 C C . SER A 1 106 ? 0.465 4.012 8.177 1.00 85.38 106 SER A C 1
ATOM 839 O O . SER A 1 106 ? -0.536 4.079 8.893 1.00 85.38 106 SER A O 1
ATOM 841 N N . LEU A 1 107 ? 1.386 3.059 8.345 1.00 84.12 107 LEU A N 1
ATOM 842 C CA . LEU A 1 107 ? 1.348 2.060 9.414 1.00 84.12 107 LEU A CA 1
ATOM 843 C C . LEU A 1 107 ? 1.514 2.708 10.789 1.00 84.12 107 LEU A C 1
ATOM 845 O O . LEU A 1 107 ? 0.746 2.396 11.700 1.00 84.12 107 LEU A O 1
ATOM 849 N N . PHE A 1 108 ? 2.460 3.641 10.929 1.00 86.69 108 PHE A N 1
ATOM 850 C CA . PHE A 1 108 ? 2.638 4.412 12.158 1.00 86.69 108 PHE A CA 1
ATOM 851 C C . PHE A 1 108 ? 1.378 5.210 12.511 1.00 86.69 108 PHE A C 1
ATOM 853 O O . PHE A 1 108 ? 0.902 5.139 13.644 1.00 86.69 108 PHE A O 1
ATOM 860 N N . LEU A 1 109 ? 0.781 5.896 11.534 1.00 89.62 109 LEU A N 1
ATOM 861 C CA . LEU A 1 109 ? -0.452 6.657 11.721 1.00 89.62 109 LEU A CA 1
ATOM 862 C C . LEU A 1 109 ? -1.624 5.748 12.117 1.00 89.62 109 LEU A C 1
ATOM 864 O O . LEU A 1 109 ? -2.372 6.068 13.040 1.00 89.62 109 LEU A O 1
ATOM 868 N N . THR A 1 110 ? -1.752 4.584 11.475 1.00 89.44 110 THR A N 1
ATOM 869 C CA . THR A 1 110 ? -2.781 3.583 11.801 1.00 89.44 110 THR A CA 1
ATOM 870 C C . THR A 1 110 ? -2.611 3.056 13.225 1.00 89.44 110 THR A C 1
ATOM 872 O O . THR A 1 110 ? -3.586 2.942 13.972 1.00 89.44 110 THR A O 1
ATOM 875 N N . TRP A 1 111 ? -1.374 2.754 13.627 1.00 90.19 111 TRP A N 1
ATOM 876 C CA . TRP A 1 111 ? -1.052 2.316 14.982 1.00 90.19 111 TRP A CA 1
ATOM 877 C C . TRP A 1 111 ? -1.361 3.402 16.017 1.00 90.19 111 TRP A C 1
ATOM 879 O O . TRP A 1 111 ? -2.041 3.116 17.003 1.00 90.19 111 TRP A O 1
ATOM 889 N N . ALA A 1 112 ? -0.938 4.645 15.772 1.00 91.44 112 ALA A N 1
ATOM 890 C CA . ALA A 1 112 ? -1.178 5.774 16.664 1.00 91.44 112 ALA A CA 1
ATOM 891 C C . ALA A 1 112 ? -2.680 6.052 16.823 1.00 91.44 112 ALA A C 1
ATOM 893 O O . ALA A 1 112 ? -3.179 6.131 17.946 1.00 91.44 112 ALA A O 1
ATOM 894 N N . ALA A 1 113 ? -3.427 6.104 15.717 1.00 89.69 113 ALA A N 1
ATOM 895 C CA . ALA A 1 113 ? -4.874 6.291 15.737 1.00 89.69 113 ALA A CA 1
ATOM 896 C C . ALA A 1 113 ? -5.581 5.164 16.507 1.00 89.69 113 ALA A C 1
ATOM 898 O O . ALA A 1 113 ? -6.419 5.429 17.369 1.00 89.69 113 ALA A O 1
ATOM 899 N N . LYS A 1 114 ? -5.204 3.901 16.265 1.00 87.94 114 LYS A N 1
ATOM 900 C CA . LYS A 1 114 ? -5.741 2.748 17.002 1.00 87.94 114 LYS A CA 1
ATOM 901 C C . LYS A 1 114 ? -5.446 2.846 18.499 1.00 87.94 114 LYS A C 1
ATOM 903 O O . LYS A 1 114 ? -6.334 2.583 19.308 1.00 87.94 114 LYS A O 1
ATOM 908 N N . LEU A 1 115 ? -4.221 3.215 18.870 1.00 91.44 115 LEU A N 1
ATOM 909 C CA . LEU A 1 115 ? -3.801 3.330 20.264 1.00 91.44 115 LEU A CA 1
ATOM 910 C C . LEU A 1 115 ? -4.569 4.437 20.994 1.00 91.44 115 LEU A C 1
ATOM 912 O O . LEU A 1 115 ? -5.045 4.208 22.104 1.00 91.44 115 LEU A O 1
ATOM 916 N N . ILE A 1 116 ? -4.756 5.595 20.355 1.00 91.81 116 ILE A N 1
ATOM 917 C CA . ILE A 1 116 ? -5.547 6.713 20.886 1.00 91.81 116 ILE A CA 1
ATOM 918 C C . ILE A 1 116 ? -7.009 6.293 21.086 1.00 91.81 116 ILE A C 1
ATOM 920 O O . ILE A 1 116 ? -7.554 6.472 22.175 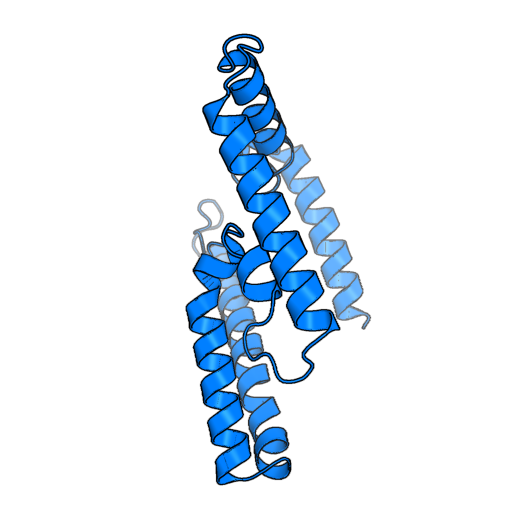1.00 91.81 116 ILE A O 1
ATOM 924 N N . LEU A 1 117 ? -7.632 5.674 20.077 1.00 91.19 117 LEU A N 1
ATOM 925 C CA . LEU A 1 117 ? -9.028 5.227 20.153 1.00 91.19 117 LEU A CA 1
ATOM 926 C C . LEU A 1 117 ? -9.253 4.219 21.286 1.00 91.19 117 LEU A C 1
ATOM 928 O O . LEU A 1 117 ? -10.237 4.325 22.021 1.00 91.19 117 LEU A O 1
ATOM 932 N N . LEU A 1 118 ? -8.329 3.269 21.454 1.00 91.12 118 LEU A N 1
ATOM 933 C CA . LEU A 1 118 ? -8.405 2.270 22.518 1.00 91.12 118 LEU A CA 1
ATOM 934 C C . LEU A 1 118 ? -8.132 2.865 23.904 1.00 91.12 118 LEU A C 1
ATOM 936 O O . LEU A 1 118 ? -8.796 2.460 24.855 1.00 91.12 118 LEU 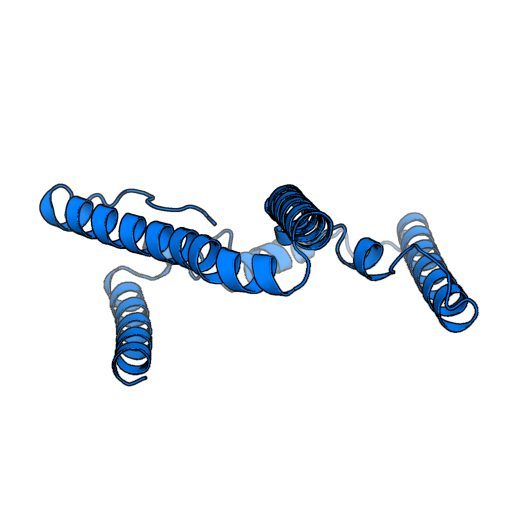A O 1
ATOM 940 N N . ARG A 1 119 ? -7.207 3.828 24.035 1.00 90.25 119 ARG A N 1
ATOM 941 C CA . ARG A 1 119 ? -6.932 4.490 25.322 1.00 90.25 119 ARG A CA 1
ATOM 942 C C . ARG A 1 119 ? -8.066 5.397 25.788 1.00 90.25 119 ARG A C 1
ATOM 944 O O . ARG A 1 119 ? -8.321 5.438 26.984 1.00 90.25 119 ARG A O 1
ATOM 951 N N . ILE A 1 120 ? -8.710 6.130 24.880 1.00 91.56 120 ILE A N 1
ATOM 952 C CA . ILE A 1 120 ? -9.739 7.112 25.251 1.00 91.56 120 ILE A CA 1
ATOM 953 C C . ILE A 1 120 ? -11.091 6.438 25.502 1.00 91.56 120 ILE A C 1
ATOM 955 O O . ILE A 1 120 ? -11.768 6.772 26.467 1.00 91.56 120 ILE A O 1
ATOM 959 N N . GLY A 1 121 ? -11.504 5.503 24.641 1.00 82.62 121 GLY A N 1
ATOM 960 C CA . GLY A 1 121 ? -12.875 4.977 24.666 1.00 82.62 121 GLY A CA 1
ATOM 961 C C . GLY A 1 121 ? -12.995 3.460 24.556 1.00 82.62 121 GLY A C 1
ATOM 962 O O . GLY A 1 121 ? -14.091 2.948 24.305 1.00 82.62 121 GLY A O 1
ATOM 963 N N . GLY A 1 122 ? -11.886 2.733 24.715 1.00 89.62 122 GLY A N 1
ATOM 964 C CA . GLY A 1 122 ? -11.865 1.276 24.680 1.00 89.62 122 GLY A CA 1
ATOM 965 C C . GLY A 1 122 ? -12.408 0.684 23.375 1.00 89.62 122 GLY A C 1
ATOM 966 O O . GLY A 1 122 ? -12.391 1.296 22.304 1.00 89.62 122 GLY A O 1
ATOM 967 N N . ILE A 1 123 ? -12.915 -0.547 23.462 1.00 89.00 123 ILE A N 1
ATOM 968 C CA . ILE A 1 123 ? -13.379 -1.305 22.290 1.00 89.00 123 ILE A CA 1
ATOM 969 C C . ILE A 1 123 ? -14.643 -0.699 21.651 1.00 89.00 123 ILE A C 1
ATOM 971 O O . ILE A 1 123 ? -14.871 -0.853 20.449 1.00 89.00 123 ILE A O 1
ATOM 975 N N . ALA A 1 124 ? -15.467 -0.007 22.446 1.00 89.25 124 ALA A N 1
ATOM 976 C CA . ALA A 1 124 ? -16.727 0.573 21.994 1.00 89.25 124 ALA A CA 1
ATOM 977 C C . ALA A 1 124 ? -16.489 1.765 21.058 1.00 89.25 124 ALA A C 1
ATOM 979 O O . ALA A 1 124 ? -17.097 1.837 19.988 1.00 89.25 124 ALA A O 1
ATOM 980 N N . LEU A 1 125 ? -15.559 2.659 21.413 1.00 87.69 125 LEU A N 1
ATOM 981 C CA . LEU A 1 125 ? -15.180 3.782 20.555 1.00 87.69 125 LEU A CA 1
ATOM 982 C C . LEU A 1 125 ? -14.460 3.306 19.291 1.00 87.69 125 LEU A C 1
ATOM 984 O O . LEU A 1 125 ? -14.737 3.812 18.207 1.00 87.69 125 LEU A O 1
ATOM 988 N N . TYR A 1 126 ? -13.617 2.277 19.400 1.00 88.38 126 TYR A N 1
ATOM 989 C CA . TYR A 1 126 ? -12.976 1.660 18.238 1.00 88.38 126 TYR A CA 1
ATOM 990 C C . TYR A 1 126 ? -14.001 1.159 17.204 1.00 88.38 126 TYR A C 1
ATOM 992 O O . TYR A 1 126 ? -13.888 1.469 16.019 1.00 88.38 126 TYR A O 1
ATOM 1000 N N . ARG A 1 127 ? -15.054 0.452 17.644 1.00 87.62 127 ARG A N 1
ATOM 1001 C CA . ARG A 1 127 ? -16.134 -0.007 16.749 1.00 87.62 127 ARG A CA 1
ATOM 1002 C C . ARG A 1 127 ? -16.916 1.144 16.117 1.00 87.62 127 ARG A C 1
ATOM 1004 O O . ARG A 1 127 ? -17.322 1.027 14.966 1.00 87.62 127 ARG A O 1
ATOM 1011 N N . ARG A 1 128 ? -17.103 2.255 16.836 1.00 89.25 128 ARG A N 1
ATOM 1012 C CA . ARG A 1 128 ? -17.759 3.463 16.303 1.00 89.25 128 ARG A CA 1
ATOM 1013 C C . ARG A 1 128 ? -16.888 4.229 15.306 1.00 89.25 128 ARG A C 1
ATOM 1015 O O . ARG A 1 128 ? -17.428 4.836 14.392 1.00 89.25 128 ARG A O 1
ATOM 1022 N N . ALA A 1 129 ? -15.566 4.177 15.452 1.00 89.00 129 ALA A N 1
ATOM 1023 C CA . ALA A 1 129 ? -14.621 4.802 14.529 1.00 89.00 129 ALA A CA 1
ATOM 1024 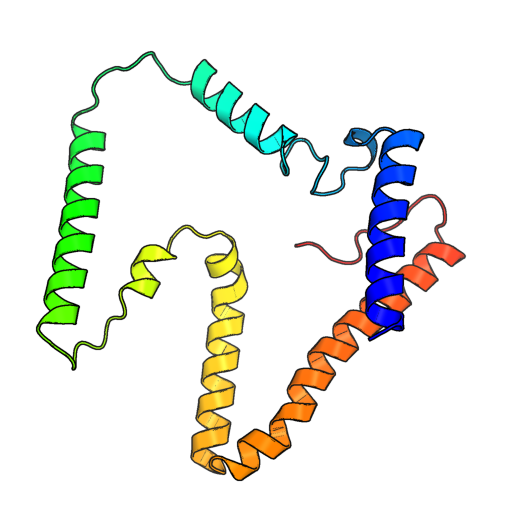C C . ALA A 1 129 ? -14.359 3.963 13.263 1.00 89.00 129 ALA A C 1
ATOM 1026 O O . ALA A 1 129 ? -13.944 4.507 12.246 1.00 89.00 129 ALA A O 1
ATOM 1027 N N . ALA A 1 130 ? -14.623 2.652 13.285 1.00 87.44 130 ALA A N 1
ATOM 1028 C CA . ALA A 1 130 ? -14.469 1.769 12.125 1.00 87.44 130 ALA A CA 1
ATOM 1029 C C . ALA A 1 130 ? -15.115 2.290 10.815 1.00 87.44 130 ALA A C 1
ATOM 1031 O O . ALA A 1 130 ? -14.417 2.307 9.797 1.00 87.44 130 ALA A O 1
ATOM 1032 N N . PRO A 1 131 ? -16.381 2.763 10.794 1.00 89.19 131 PRO A N 1
ATOM 1033 C CA . PRO A 1 131 ? -16.989 3.300 9.574 1.00 89.19 131 PRO A CA 1
ATOM 1034 C C . PRO A 1 131 ? -16.260 4.524 9.000 1.00 89.19 131 PRO A C 1
ATOM 1036 O O . PRO A 1 131 ? -16.261 4.693 7.785 1.00 89.19 131 PRO A O 1
ATOM 1039 N N . PHE A 1 132 ? -15.590 5.342 9.820 1.00 90.62 132 PHE A N 1
ATOM 1040 C CA . PHE A 1 132 ? -14.821 6.495 9.336 1.00 90.62 132 PHE A CA 1
ATOM 1041 C C . PHE A 1 132 ? -13.636 6.064 8.457 1.00 90.62 132 PHE A C 1
ATOM 1043 O O . PHE A 1 132 ? -13.467 6.575 7.353 1.00 90.62 132 PHE A O 1
ATOM 1050 N N . PHE A 1 133 ? -12.855 5.070 8.893 1.00 88.44 133 PHE A N 1
ATOM 1051 C CA . PHE A 1 133 ? -11.719 4.562 8.110 1.00 88.44 133 PHE A CA 1
ATOM 1052 C C . PHE A 1 133 ? -12.159 3.854 6.827 1.00 88.44 133 PHE A C 1
ATOM 1054 O O . PHE A 1 133 ? -11.515 4.000 5.789 1.00 88.44 133 PHE A O 1
ATOM 1061 N N . ILE A 1 134 ? -13.279 3.128 6.879 1.00 89.81 134 ILE A N 1
ATOM 1062 C CA . ILE A 1 134 ? -13.895 2.545 5.681 1.00 89.81 134 ILE A CA 1
ATOM 1063 C C . ILE A 1 134 ? -14.321 3.666 4.724 1.00 89.81 134 ILE A C 1
ATOM 1065 O O . ILE A 1 134 ? -14.055 3.579 3.530 1.00 89.81 134 ILE A O 1
ATOM 1069 N N . GLY A 1 135 ? -14.903 4.747 5.247 1.00 90.94 135 GLY A N 1
ATOM 1070 C CA . GLY A 1 135 ? -15.275 5.931 4.476 1.00 90.94 135 GLY A CA 1
ATOM 1071 C C . GLY A 1 135 ? -14.095 6.578 3.747 1.00 90.94 135 GLY A C 1
ATOM 1072 O O . GLY A 1 135 ? -14.241 6.932 2.583 1.00 90.94 135 GLY A O 1
ATOM 1073 N N . ILE A 1 136 ? -12.914 6.659 4.373 1.00 90.81 136 ILE A N 1
ATOM 1074 C CA . ILE A 1 136 ? -11.693 7.159 3.713 1.00 90.81 136 ILE A CA 1
ATOM 1075 C C . ILE A 1 136 ? -11.330 6.285 2.504 1.00 90.81 136 ILE A C 1
ATOM 1077 O O . ILE A 1 136 ? -11.075 6.809 1.420 1.00 90.81 136 ILE A O 1
ATOM 1081 N N . ALA A 1 137 ? -11.342 4.959 2.664 1.00 88.31 137 ALA A N 1
ATOM 1082 C CA . ALA A 1 137 ? -11.035 4.034 1.573 1.00 88.31 137 ALA A CA 1
ATOM 1083 C C . ALA A 1 137 ? -12.064 4.128 0.433 1.00 88.31 137 ALA A C 1
ATOM 1085 O O . ALA A 1 137 ? -11.694 4.176 -0.739 1.00 88.31 137 ALA A O 1
ATOM 1086 N N . VAL A 1 138 ? -13.354 4.208 0.773 1.00 91.25 138 VAL A N 1
ATOM 1087 C CA . VAL A 1 138 ? -14.437 4.390 -0.205 1.00 91.25 138 VAL A CA 1
ATOM 1088 C C . VAL A 1 138 ? -14.306 5.733 -0.925 1.00 91.25 138 VAL A C 1
ATOM 1090 O O . VAL A 1 138 ? -14.458 5.780 -2.142 1.00 91.25 138 VAL A O 1
ATOM 1093 N N . GLY A 1 139 ? -13.979 6.809 -0.207 1.00 90.31 139 GLY A N 1
ATOM 1094 C CA . GLY A 1 139 ? -13.782 8.142 -0.775 1.00 90.31 139 GLY A CA 1
ATOM 1095 C C . GLY A 1 139 ? -12.618 8.197 -1.761 1.00 90.31 139 GLY A C 1
ATOM 1096 O O . GLY A 1 139 ? -12.748 8.799 -2.823 1.00 90.31 139 GLY A O 1
ATOM 1097 N N . TYR A 1 140 ? -11.516 7.503 -1.465 1.00 88.25 140 TYR A N 1
ATOM 1098 C CA . TYR A 1 140 ? -10.396 7.363 -2.396 1.00 88.25 140 TYR A CA 1
ATOM 1099 C C . TYR A 1 140 ? -10.820 6.677 -3.704 1.00 88.25 140 TYR A C 1
ATOM 1101 O O . TYR A 1 140 ? -10.569 7.200 -4.788 1.00 88.25 140 TYR A O 1
ATOM 1109 N N . VAL A 1 141 ? -11.534 5.550 -3.611 1.00 88.62 141 VAL A N 1
ATOM 1110 C CA . VAL A 1 141 ? -12.044 4.833 -4.793 1.00 88.62 141 VAL A CA 1
ATOM 1111 C C . VAL A 1 141 ? -13.041 5.691 -5.575 1.00 88.62 141 VAL A C 1
ATOM 1113 O O . VAL A 1 141 ? -12.957 5.765 -6.799 1.00 88.62 141 VAL A O 1
ATOM 1116 N N . ALA A 1 142 ? -13.954 6.377 -4.888 1.00 90.38 142 ALA A N 1
ATOM 1117 C CA . ALA A 1 142 ? -14.907 7.283 -5.521 1.00 90.38 142 ALA A CA 1
ATOM 1118 C C . ALA A 1 142 ? -14.201 8.441 -6.247 1.00 90.38 142 ALA A C 1
ATOM 1120 O O . ALA A 1 142 ? -14.601 8.795 -7.353 1.00 90.38 142 ALA A O 1
ATOM 1121 N N . GLY A 1 143 ? -13.125 8.982 -5.668 1.00 88.69 143 GLY A N 1
ATOM 1122 C CA . GLY A 1 143 ? -12.292 10.009 -6.292 1.00 88.69 143 GLY A CA 1
ATOM 1123 C C . GLY A 1 143 ? -11.615 9.522 -7.573 1.00 88.69 143 GLY A C 1
ATOM 1124 O O . GLY A 1 143 ? -11.656 10.220 -8.584 1.00 88.69 143 GLY A O 1
ATOM 1125 N N . ILE A 1 144 ? -11.073 8.298 -7.571 1.00 86.75 144 ILE A N 1
ATOM 1126 C CA . ILE A 1 144 ? -10.506 7.681 -8.781 1.00 86.75 144 ILE A CA 1
ATOM 1127 C C . ILE A 1 144 ? -11.578 7.533 -9.861 1.00 86.75 144 ILE A C 1
ATOM 1129 O O . ILE A 1 144 ? -11.334 7.892 -11.011 1.00 86.75 144 ILE A O 1
ATOM 1133 N N . VAL A 1 145 ? -12.765 7.031 -9.508 1.00 86.81 145 VAL A N 1
ATOM 1134 C CA . VAL A 1 145 ? -13.871 6.859 -10.464 1.00 86.81 145 VAL A CA 1
ATOM 1135 C C . VAL A 1 145 ? -14.305 8.204 -11.040 1.00 86.81 145 VAL A C 1
ATOM 1137 O O . VAL A 1 145 ? -14.434 8.326 -12.254 1.00 86.81 145 VAL A O 1
ATOM 1140 N N . ALA A 1 146 ? -14.475 9.225 -10.198 1.00 88.00 146 ALA A N 1
ATOM 1141 C CA . ALA A 1 146 ? -14.836 10.565 -10.646 1.00 88.00 146 ALA A CA 1
ATOM 1142 C C . ALA A 1 146 ? -13.783 11.142 -11.604 1.00 88.00 146 ALA A C 1
ATOM 1144 O O . ALA A 1 146 ? -14.135 11.598 -12.688 1.00 88.00 146 A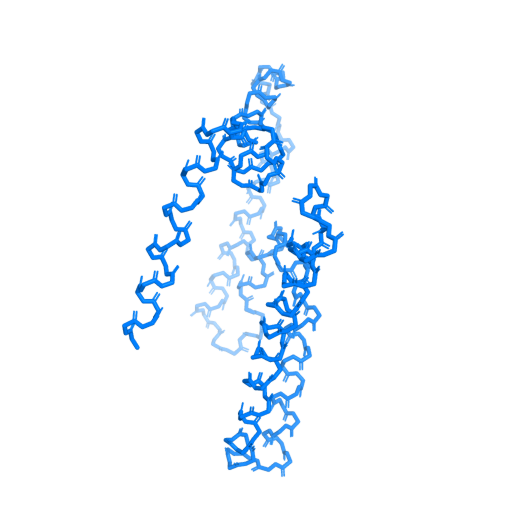LA A O 1
ATOM 1145 N N . SER A 1 147 ? -12.498 11.047 -11.252 1.00 84.31 147 SER A N 1
ATOM 1146 C CA . SER A 1 147 ? -11.402 11.490 -12.120 1.00 84.31 147 SER A CA 1
ATOM 1147 C C . SER A 1 147 ? -11.360 10.717 -13.439 1.00 84.31 147 SER A C 1
ATOM 1149 O O . SER A 1 147 ? -11.136 11.313 -14.484 1.00 84.31 147 SER A O 1
ATOM 1151 N N . SER A 1 148 ? -11.635 9.411 -13.411 1.00 83.19 148 SER A N 1
ATOM 1152 C CA . SER A 1 148 ? -11.659 8.572 -14.617 1.00 83.19 148 SER A CA 1
ATOM 1153 C C . SER A 1 148 ? -12.806 8.953 -15.558 1.00 83.19 148 SER A C 1
ATOM 1155 O O . SER A 1 148 ? -12.648 8.915 -16.773 1.00 83.19 148 SER A O 1
ATOM 1157 N N . ILE A 1 149 ? -13.962 9.343 -15.008 1.00 86.44 149 ILE A N 1
ATOM 1158 C CA . ILE A 1 149 ? -15.099 9.845 -15.794 1.00 86.44 149 ILE A CA 1
ATOM 1159 C C . ILE A 1 149 ? -14.763 11.203 -16.417 1.00 86.44 149 ILE A C 1
ATOM 1161 O O . ILE A 1 149 ? -15.078 11.431 -17.582 1.00 86.44 149 ILE A O 1
ATOM 1165 N N . VAL A 1 150 ? -14.115 12.095 -15.661 1.00 85.62 150 VAL A N 1
ATOM 1166 C CA . VAL A 1 150 ? -13.683 13.404 -16.174 1.00 85.62 150 VAL A CA 1
ATOM 1167 C C . VAL A 1 150 ? -12.697 13.233 -17.329 1.00 85.62 150 VAL A C 1
ATOM 1169 O O . VAL A 1 150 ? -12.901 13.837 -18.382 1.00 85.62 150 VAL A O 1
ATOM 1172 N N . ASP A 1 151 ? -11.695 12.367 -17.169 1.00 82.56 151 ASP A N 1
ATOM 1173 C CA . ASP A 1 151 ? -10.718 12.077 -18.222 1.00 82.56 151 ASP A CA 1
ATOM 1174 C C . ASP A 1 151 ? -11.384 11.475 -19.468 1.00 82.56 151 ASP A C 1
ATOM 1176 O O . ASP A 1 151 ? -11.060 11.874 -20.582 1.00 82.56 151 ASP A O 1
ATOM 1180 N N . LEU A 1 152 ? -12.376 10.592 -19.308 1.00 82.12 152 LEU A N 1
ATOM 1181 C CA . LEU A 1 152 ? -13.099 10.005 -20.441 1.00 82.12 152 LEU A CA 1
ATOM 1182 C C . LEU A 1 152 ? -13.873 11.047 -21.268 1.00 82.12 152 LEU A C 1
ATOM 1184 O O . LEU A 1 152 ? -13.971 10.908 -22.486 1.00 82.12 152 LEU A O 1
ATOM 1188 N N . ILE A 1 153 ? -14.449 12.063 -20.619 1.00 85.62 153 ILE A N 1
ATOM 1189 C CA . ILE A 1 153 ? -15.283 13.069 -21.294 1.00 85.62 153 ILE A CA 1
ATOM 1190 C C . ILE A 1 153 ? -14.424 14.171 -21.926 1.00 85.62 153 ILE A C 1
ATOM 1192 O O . ILE A 1 153 ? -14.706 14.591 -23.047 1.00 85.62 153 ILE A O 1
ATOM 1196 N N . TRP A 1 154 ? -13.395 14.654 -21.222 1.00 81.06 154 TRP A N 1
ATOM 1197 C CA . TRP A 1 154 ? -12.598 15.806 -21.664 1.00 81.06 154 TRP A CA 1
ATOM 1198 C C . TRP A 1 154 ? -11.293 15.436 -22.375 1.00 81.06 154 TRP A C 1
ATOM 1200 O O . TRP A 1 154 ? -10.829 16.216 -23.205 1.00 81.06 154 TRP A O 1
ATOM 1210 N N . PHE A 1 155 ? -10.709 14.268 -22.095 1.00 78.44 155 PHE A N 1
ATOM 1211 C CA . PHE A 1 155 ? -9.400 13.856 -22.619 1.00 78.44 155 PHE A CA 1
ATOM 1212 C C . PHE A 1 155 ? -9.397 12.395 -23.110 1.00 78.44 155 PHE A C 1
ATOM 1214 O O . PHE A 1 155 ? -8.607 11.579 -22.630 1.00 78.44 155 PHE A O 1
ATOM 1221 N N . PRO A 1 156 ? -10.233 12.044 -24.106 1.00 67.75 156 PRO A N 1
ATOM 1222 C CA . PRO A 1 156 ? -10.412 10.657 -24.544 1.00 67.75 156 PRO A CA 1
ATOM 1223 C C . PRO A 1 156 ? -9.139 10.000 -25.107 1.00 67.75 156 PRO A C 1
ATOM 1225 O O . PRO A 1 156 ? -9.007 8.781 -25.043 1.00 67.75 156 PRO A O 1
ATOM 1228 N N . GLU A 1 157 ? -8.190 10.786 -25.625 1.00 60.97 157 GLU A N 1
ATOM 1229 C CA . GLU A 1 157 ? -6.930 10.283 -26.201 1.00 60.97 157 GLU A CA 1
ATOM 1230 C C . GLU A 1 157 ? -5.698 10.526 -25.307 1.00 60.97 157 GLU A C 1
ATOM 1232 O O . GLU A 1 157 ? -4.601 10.066 -25.619 1.00 60.97 157 GLU A O 1
ATOM 1237 N N . GLY A 1 158 ? -5.865 11.230 -24.182 1.00 65.00 158 GLY A N 1
ATOM 1238 C CA . GLY A 1 158 ? -4.774 11.703 -23.325 1.00 65.00 158 GLY A CA 1
ATOM 1239 C C . GLY A 1 158 ? -5.070 11.491 -21.847 1.00 65.00 158 GLY A C 1
ATOM 1240 O O . GLY A 1 158 ? -5.071 12.450 -21.082 1.00 65.00 158 GLY A O 1
ATOM 1241 N N . GLY A 1 159 ? -5.361 10.247 -21.455 1.00 60.44 159 GLY A N 1
ATOM 1242 C CA . GLY A 1 159 ? -5.635 9.900 -20.060 1.00 60.44 159 GLY A CA 1
ATOM 1243 C C . GLY A 1 159 ? -4.465 10.271 -19.146 1.00 60.44 159 GLY A C 1
ATOM 1244 O O . GLY A 1 159 ? -3.309 9.944 -19.432 1.00 60.44 159 GLY A O 1
ATOM 1245 N N . HIS A 1 160 ? -4.758 10.955 -18.042 1.00 67.69 160 HIS A N 1
ATOM 1246 C CA . HIS A 1 160 ? -3.740 11.381 -17.093 1.00 67.69 160 HIS A CA 1
ATOM 1247 C C . HIS A 1 160 ? -3.456 10.283 -16.063 1.00 67.69 160 HIS A C 1
ATOM 1249 O O . HIS A 1 160 ? -4.264 9.390 -15.801 1.00 67.69 160 HIS A O 1
ATOM 1255 N N . TRP A 1 161 ? -2.282 10.343 -15.434 1.00 60.47 161 TRP A N 1
ATOM 1256 C CA . TRP A 1 161 ? -1.963 9.461 -14.313 1.00 60.47 161 TRP A CA 1
ATOM 1257 C C . TRP A 1 161 ? -2.760 9.885 -13.075 1.00 60.47 161 TRP A C 1
ATOM 1259 O O . TRP A 1 161 ? -2.344 10.760 -12.323 1.00 60.47 161 TRP A O 1
ATOM 1269 N N . ILE A 1 162 ? -3.914 9.251 -12.862 1.00 64.12 162 ILE A N 1
ATOM 1270 C CA . ILE A 1 162 ? -4.826 9.560 -11.745 1.00 64.12 162 ILE A CA 1
ATOM 1271 C C . ILE A 1 162 ? -4.269 9.050 -10.407 1.00 64.12 162 ILE A C 1
ATOM 1273 O O . ILE A 1 162 ? -4.545 9.604 -9.344 1.00 64.12 162 ILE A O 1
ATOM 1277 N N . HIS A 1 163 ? -3.489 7.971 -10.439 1.00 63.97 163 HIS A N 1
ATOM 1278 C CA . HIS A 1 163 ? -2.903 7.379 -9.246 1.00 63.97 163 HIS A CA 1
ATOM 1279 C C . HIS A 1 163 ? -1.614 6.629 -9.600 1.00 63.97 163 HIS A C 1
ATOM 1281 O O . HIS A 1 163 ? -1.557 5.889 -10.581 1.00 63.97 163 HIS A O 1
ATOM 1287 N N . THR A 1 164 ? -0.570 6.835 -8.802 1.00 55.69 164 THR A N 1
ATOM 1288 C CA . THR A 1 164 ? 0.734 6.180 -8.952 1.00 55.69 164 THR A CA 1
ATOM 1289 C C . THR A 1 164 ? 0.952 5.249 -7.762 1.00 55.69 164 THR A C 1
ATOM 1291 O O . THR A 1 164 ? 0.870 5.709 -6.621 1.00 55.69 164 THR A O 1
ATOM 1294 N N . TRP A 1 165 ? 1.192 3.961 -8.025 1.00 49.34 165 TRP A N 1
ATOM 1295 C CA . TRP A 1 165 ? 1.579 2.960 -7.021 1.00 49.34 165 TRP A CA 1
ATOM 1296 C C . TRP A 1 165 ? 3.098 2.810 -6.957 1.00 49.34 165 TRP A C 1
ATOM 1298 O O . TRP A 1 165 ? 3.726 2.816 -8.041 1.00 49.34 165 TRP A O 1
#

Foldseek 3Di:
DVVVVVVVVVVVVVLVVCCVPVPLDVVCDQCRDCCHHPNNVVVVVVCCVVPDPPDDPDVVVVVVVVVLVVVLVVVVVCVVVPVPDPDDCVVVVCPPPPVCVVCVVVVVVVVVVQVVQCVPPRPVSVVVCVVVVVVVVVVLVVQLVVLVVVCVVPPVPDRDCSDDD

Radius of gyration: 23.49 Å; chains: 1; bounding box: 57×34×56 Å

Secondary structure (DSSP, 8-state):
-HHHHHHHHHHHHHHHHHHHHHTGGGG--TTTSTTSHHHHHHHHHHHHHHHS-TT---HHHHHHHHHHHHHHHHHHHHHHH-TT----THHHHTTT-HHHHHHHHHHHHHHHHHHHHHHHHHHHHHHHHHHHHHHHHHHHHHHHHHHHHHHHHH-TT--------

Sequence (165 aa):
MLAFIVGIAASFISIIYIAYHYGGQNLHLAPFSSSAGPVGSYNAIRSDILRADRTVFDPAKMIIWLLGGLQASLLILLRNRLPWWPIHPLGLVFQDTRGLRFYSFSLFLTWAAKLILLRIGGIALYRRAAPFFIGIAVGYVAGIVASSIVDLIWFPEGGHWIHTW